Protein AF-A0A928GLT3-F1 (afdb_monomer_lite)

Radius of gyration: 13.82 Å; chains: 1; bounding box: 34×26×38 Å

pLDDT: mean 94.36, std 5.07, range [66.62, 98.5]

Secondary structure (DSSP, 8-state):
-HHHHHHHHGGGHHHHHHHHHHHHHH-SSHHHHHHHHHHHHHHHHHHHHHTTPPP-HHHHHHHHHHHHHHHHHHHHHHHHH-

Foldseek 3Di:
DVVVVVVCPVLVLVVLLVQLLVLLVPDQDQVSLQVVLQVVLVVSQVVSVVVVDDRDPSSSCSNNVNSNVSNVVVNVVVVVVD

Structure (mmCIF, N/CA/C/O backbone):
data_AF-A0A928GLT3-F1
#
_entry.id   AF-A0A928GLT3-F1
#
loop_
_atom_site.group_PDB
_atom_site.id
_atom_site.type_symbol
_atom_site.label_atom_id
_atom_site.label_alt_id
_atom_site.label_comp_id
_atom_site.label_asym_id
_atom_site.label_entity_id
_atom_site.label_seq_id
_atom_site.pdbx_PDB_ins_code
_atom_site.Cartn_x
_atom_site.Cartn_y
_atom_site.Cartn_z
_atom_site.occupancy
_atom_site.B_iso_or_equiv
_atom_site.auth_seq_id
_atom_site.auth_comp_id
_atom_site.auth_asym_id
_atom_site.auth_atom_id
_atom_site.pdbx_PDB_model_num
ATOM 1 N N . MET A 1 1 ? 0.486 -14.808 13.596 1.00 66.62 1 MET A N 1
ATOM 2 C CA . MET A 1 1 ? -0.425 -14.797 12.424 1.00 66.62 1 MET A CA 1
ATOM 3 C C . MET A 1 1 ? -1.769 -14.124 12.707 1.00 66.62 1 MET A C 1
ATOM 5 O O . MET A 1 1 ? -2.038 -13.117 12.070 1.00 66.62 1 MET A O 1
ATOM 9 N N . LYS A 1 2 ? -2.571 -14.575 13.691 1.00 86.19 2 LYS A N 1
ATOM 10 C CA . LYS A 1 2 ? -3.878 -13.948 14.019 1.00 86.19 2 LYS A CA 1
ATOM 11 C C . LYS A 1 2 ? -3.801 -12.430 14.267 1.00 86.19 2 LYS A C 1
ATOM 13 O O . LYS A 1 2 ? -4.652 -11.695 13.792 1.00 86.19 2 LYS A O 1
ATOM 18 N N . LYS A 1 3 ? -2.741 -11.959 14.938 1.00 91.06 3 LYS A N 1
ATOM 19 C CA . LYS A 1 3 ? -2.523 -10.530 15.230 1.00 91.06 3 LYS A CA 1
ATOM 20 C C . LYS A 1 3 ? -2.352 -9.665 13.972 1.00 91.06 3 LYS A C 1
ATOM 22 O O . LYS A 1 3 ? -2.979 -8.621 13.882 1.00 91.06 3 LYS A O 1
ATOM 27 N N . ILE A 1 4 ? -1.557 -10.122 12.999 1.00 89.94 4 ILE A N 1
ATOM 28 C CA . ILE A 1 4 ? -1.326 -9.398 11.733 1.00 89.94 4 ILE A CA 1
ATOM 29 C C . ILE A 1 4 ? -2.605 -9.385 10.897 1.00 89.94 4 ILE A C 1
ATOM 31 O O . ILE A 1 4 ? -2.988 -8.353 10.365 1.00 89.94 4 ILE A O 1
ATOM 35 N N . TRP A 1 5 ? -3.301 -10.520 10.824 1.00 91.75 5 TRP A N 1
ATOM 36 C CA . TRP A 1 5 ? -4.552 -10.606 10.077 1.00 91.75 5 TRP A CA 1
AT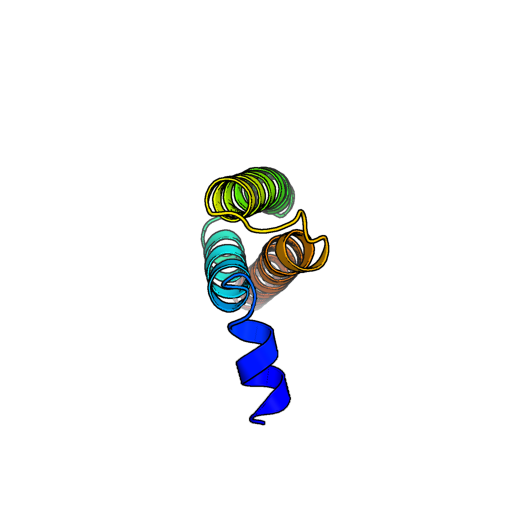OM 37 C C . TRP A 1 5 ? -5.656 -9.723 10.668 1.00 91.75 5 TRP A C 1
ATOM 39 O O . TRP A 1 5 ? -6.372 -9.059 9.930 1.00 91.75 5 TRP A O 1
ATOM 49 N N . ASN A 1 6 ? -5.764 -9.665 11.996 1.00 94.31 6 ASN A N 1
ATOM 50 C CA . ASN A 1 6 ? -6.693 -8.754 12.661 1.00 94.31 6 ASN A CA 1
ATOM 51 C C . ASN A 1 6 ? -6.322 -7.288 12.404 1.00 94.31 6 ASN A C 1
ATOM 53 O O . ASN A 1 6 ? -7.208 -6.489 12.129 1.00 94.31 6 ASN A O 1
ATOM 57 N N . TRP A 1 7 ? -5.028 -6.957 12.419 1.00 92.62 7 TRP A N 1
ATOM 58 C CA . TRP A 1 7 ? -4.547 -5.618 12.074 1.00 92.62 7 TRP A CA 1
ATOM 59 C C . TRP A 1 7 ? -4.856 -5.240 10.617 1.00 92.62 7 TRP A C 1
ATOM 61 O O . TRP A 1 7 ? -5.258 -4.116 10.367 1.00 92.62 7 TRP A O 1
ATOM 71 N N . LEU A 1 8 ? -4.757 -6.173 9.663 1.00 91.50 8 LEU A N 1
ATOM 72 C CA . LEU A 1 8 ? -5.136 -5.939 8.259 1.00 91.50 8 LEU A CA 1
ATOM 73 C C . LEU A 1 8 ? -6.652 -5.813 8.031 1.00 91.50 8 LEU A C 1
ATOM 75 O O . LEU A 1 8 ? -7.084 -5.283 7.009 1.00 91.50 8 LEU A O 1
ATOM 79 N N . LYS A 1 9 ? -7.470 -6.350 8.939 1.00 90.75 9 LYS A N 1
ATOM 80 C CA . LYS A 1 9 ? -8.933 -6.216 8.889 1.00 90.75 9 LYS A CA 1
ATOM 81 C C . LYS A 1 9 ? -9.427 -4.916 9.505 1.00 90.75 9 LYS A C 1
ATOM 83 O O . LYS A 1 9 ? -10.496 -4.445 9.133 1.00 90.75 9 LYS A O 1
ATOM 88 N N . GLU A 1 10 ? -8.676 -4.365 10.448 1.00 89.38 10 GLU A N 1
ATOM 89 C CA . GLU A 1 10 ? -8.932 -3.032 10.977 1.00 89.38 10 GLU A CA 1
ATOM 90 C C . GLU A 1 10 ? -8.850 -2.012 9.829 1.00 89.38 10 GLU A C 1
ATOM 92 O O . GLU A 1 10 ? -8.005 -2.154 8.946 1.00 89.38 10 GLU A O 1
ATOM 97 N N . SER A 1 11 ? -9.834 -1.104 9.791 1.00 83.62 11 SER A N 1
ATOM 98 C CA . SER A 1 11 ? -10.071 -0.108 8.727 1.00 83.62 11 SER A CA 1
ATOM 99 C C . SER A 1 11 ? -10.031 -0.628 7.280 1.00 83.62 11 SER A C 1
ATOM 101 O O . SER A 1 11 ? -9.880 0.142 6.347 1.00 83.62 11 SER A O 1
ATOM 103 N N . ASN A 1 12 ? -10.220 -1.935 7.051 1.00 91.12 12 ASN A N 1
ATOM 104 C CA . AS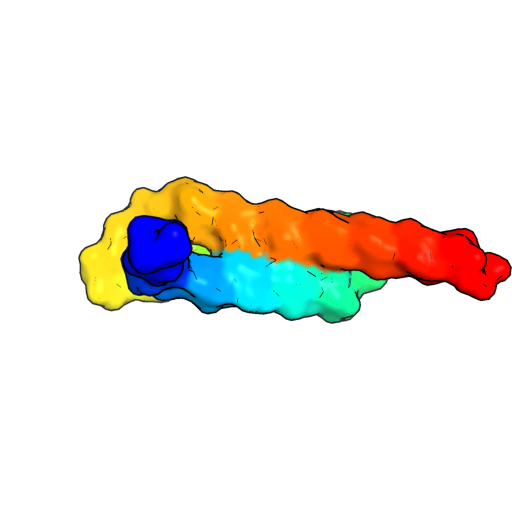N A 1 12 ? -10.074 -2.550 5.726 1.00 91.12 12 ASN A CA 1
ATOM 105 C C . ASN A 1 12 ? -8.673 -2.383 5.104 1.00 91.12 12 ASN A C 1
ATOM 107 O O . ASN A 1 12 ? -8.542 -2.420 3.880 1.00 91.12 12 ASN A O 1
ATOM 111 N N . ARG A 1 13 ? -7.610 -2.293 5.912 1.00 94.50 13 ARG A N 1
ATOM 112 C CA . ARG A 1 13 ? -6.203 -2.169 5.470 1.00 94.50 13 ARG A CA 1
ATOM 113 C C . ARG A 1 13 ? -5.765 -3.134 4.372 1.00 94.50 13 ARG A C 1
ATOM 115 O O . ARG A 1 13 ? -4.944 -2.791 3.523 1.00 94.50 13 ARG A O 1
ATOM 122 N N . TRP A 1 14 ? -6.311 -4.347 4.349 1.00 94.94 14 TRP A N 1
ATOM 123 C CA . TRP A 1 14 ? -6.054 -5.306 3.272 1.00 94.94 14 TRP A CA 1
ATOM 124 C C . TRP A 1 14 ? -6.476 -4.780 1.884 1.00 94.94 14 TRP A C 1
ATOM 126 O O . TRP A 1 14 ? -5.815 -5.096 0.896 1.00 94.94 14 TRP A O 1
ATOM 136 N N . GLN A 1 15 ? -7.534 -3.963 1.800 1.00 95.00 15 GLN A N 1
ATOM 137 C CA . GLN A 1 15 ? -7.981 -3.313 0.563 1.00 95.00 15 GLN A CA 1
ATOM 138 C C . GLN A 1 15 ? -6.996 -2.233 0.120 1.00 95.00 15 GLN A C 1
ATOM 140 O O . GLN A 1 15 ? -6.685 -2.166 -1.064 1.00 95.00 15 GLN A O 1
ATOM 145 N N . HIS A 1 16 ? -6.460 -1.442 1.056 1.00 96.62 16 HIS A N 1
ATOM 146 C CA . HIS A 1 16 ? -5.425 -0.439 0.773 1.00 96.62 16 HIS A CA 1
ATOM 147 C C . HIS A 1 16 ? -4.188 -1.092 0.157 1.00 96.62 16 HIS A C 1
ATOM 149 O O . HIS A 1 16 ? -3.714 -0.664 -0.895 1.00 96.62 16 HIS A O 1
ATOM 155 N N . LEU A 1 17 ? -3.741 -2.202 0.753 1.00 96.94 17 LEU A N 1
ATOM 156 C CA . LEU A 1 17 ? -2.615 -2.986 0.251 1.00 96.94 17 LEU A CA 1
ATOM 157 C C . LEU A 1 17 ? -2.873 -3.534 -1.162 1.00 96.94 17 LEU A C 1
ATOM 159 O O . LEU A 1 17 ? -2.019 -3.414 -2.041 1.00 96.94 17 LEU A O 1
ATOM 163 N N . LEU A 1 18 ? -4.052 -4.125 -1.388 1.00 97.75 18 LEU A N 1
ATOM 164 C CA . LEU A 1 18 ? -4.430 -4.697 -2.682 1.00 97.75 18 LEU A CA 1
ATOM 165 C C . LEU A 1 18 ? -4.539 -3.624 -3.771 1.00 97.75 18 LEU A C 1
ATOM 167 O O . LEU A 1 18 ? -4.017 -3.804 -4.869 1.00 97.75 18 LEU A O 1
ATOM 171 N N . ILE A 1 19 ? -5.188 -2.500 -3.471 1.00 97.81 19 ILE A N 1
ATOM 172 C CA . ILE A 1 19 ? -5.362 -1.400 -4.423 1.00 97.81 19 ILE A CA 1
ATOM 173 C C . ILE A 1 19 ? -4.013 -0.757 -4.741 1.00 97.81 19 ILE A C 1
ATOM 175 O O . ILE A 1 19 ? -3.712 -0.538 -5.914 1.00 97.81 19 ILE A O 1
ATOM 179 N N . GLY A 1 20 ? -3.164 -0.538 -3.734 1.00 98.00 20 GLY A N 1
ATOM 180 C CA . GLY A 1 20 ? -1.787 -0.093 -3.940 1.00 98.00 20 GLY A CA 1
ATOM 181 C C . GLY A 1 20 ? -1.032 -1.017 -4.894 1.00 98.00 20 GLY A C 1
ATOM 182 O O . GLY A 1 20 ? -0.445 -0.564 -5.876 1.00 98.00 20 GLY A O 1
ATOM 183 N N . ALA A 1 21 ? -1.122 -2.330 -4.674 1.00 98.12 21 ALA A N 1
ATOM 184 C CA . ALA A 1 21 ? -0.488 -3.313 -5.542 1.00 98.12 21 ALA A CA 1
ATOM 185 C C . ALA A 1 21 ? -0.980 -3.238 -7.002 1.00 98.12 21 ALA A C 1
ATOM 187 O O . ALA A 1 21 ? -0.172 -3.273 -7.931 1.00 98.12 21 ALA A O 1
ATOM 188 N N . MET A 1 22 ? -2.290 -3.080 -7.213 1.00 98.31 22 MET A N 1
ATOM 189 C CA . MET A 1 22 ? -2.873 -2.920 -8.551 1.00 98.31 22 MET A CA 1
ATOM 190 C C . MET A 1 22 ? -2.368 -1.655 -9.255 1.00 98.31 22 MET A C 1
ATOM 192 O O . MET A 1 22 ? -2.001 -1.724 -10.427 1.00 98.31 22 MET A O 1
ATOM 196 N N . ILE A 1 23 ? -2.285 -0.520 -8.552 1.00 98.25 23 ILE A N 1
ATOM 197 C CA . ILE A 1 23 ? -1.745 0.731 -9.114 1.00 98.25 23 ILE A CA 1
ATOM 198 C C . ILE A 1 23 ? -0.307 0.519 -9.601 1.00 98.25 23 ILE A C 1
ATOM 200 O O . ILE A 1 23 ? 0.029 0.924 -10.713 1.00 98.25 23 ILE A O 1
ATOM 204 N N . GLY A 1 24 ? 0.526 -0.170 -8.817 1.00 97.88 24 GLY A N 1
ATOM 205 C CA . GLY A 1 24 ? 1.913 -0.451 -9.195 1.00 97.88 24 GLY A CA 1
ATOM 206 C C . GLY A 1 24 ? 2.058 -1.255 -10.494 1.00 97.88 24 GLY A C 1
ATOM 207 O O . GLY A 1 24 ? 3.009 -1.037 -11.248 1.00 97.88 24 GLY A O 1
ATOM 208 N N . LEU A 1 25 ? 1.106 -2.145 -10.792 1.00 97.38 25 LEU A N 1
ATOM 209 C CA . LEU A 1 25 ? 1.088 -2.926 -12.034 1.00 97.38 25 LEU A CA 1
ATOM 210 C C . LEU A 1 25 ? 0.622 -2.104 -13.244 1.00 97.38 25 LEU A C 1
ATOM 212 O O . LEU A 1 25 ? 1.182 -2.260 -14.330 1.00 97.38 25 LEU A O 1
ATOM 216 N N . LEU A 1 26 ? -0.369 -1.228 -13.060 1.00 96.62 26 LEU A N 1
ATOM 217 C CA . LEU A 1 26 ? -1.084 -0.548 -14.149 1.00 96.62 26 LEU A CA 1
ATOM 218 C C . LEU A 1 26 ? -0.307 0.590 -14.828 1.00 96.62 26 LEU A C 1
ATOM 220 O O . LEU A 1 26 ? -0.592 0.906 -15.977 1.00 96.62 26 LEU A O 1
ATOM 224 N N . PHE A 1 27 ? 0.650 1.219 -14.145 1.00 94.50 27 PHE A N 1
ATOM 225 C CA . PHE A 1 27 ? 1.368 2.392 -14.665 1.00 94.50 27 PHE A CA 1
ATOM 226 C C . PHE A 1 27 ? 2.784 2.045 -15.113 1.00 94.50 27 PHE A C 1
ATOM 228 O O . PHE A 1 27 ? 3.471 1.316 -14.416 1.00 94.50 27 PHE A O 1
ATOM 235 N N . ASP A 1 28 ? 3.291 2.597 -16.214 1.00 93.56 28 ASP A N 1
ATOM 236 C CA . ASP A 1 28 ? 4.648 2.285 -16.718 1.00 93.56 28 ASP A CA 1
ATOM 237 C C . ASP A 1 28 ? 5.729 3.280 -16.283 1.00 93.56 28 ASP A C 1
ATOM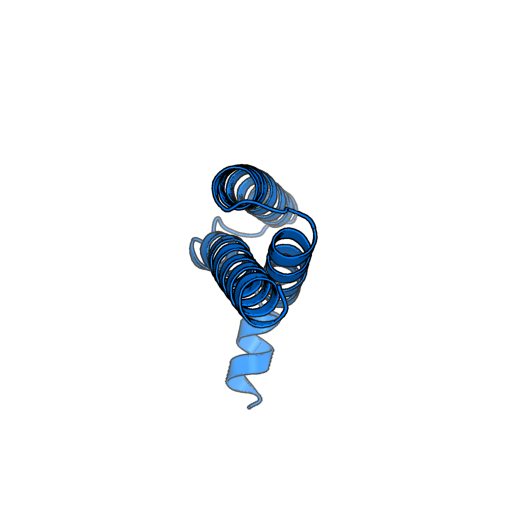 239 O O . ASP A 1 28 ? 6.836 3.290 -16.811 1.00 93.56 28 ASP A O 1
ATOM 243 N N . ASN A 1 29 ? 5.427 4.143 -15.313 1.00 95.06 29 ASN A N 1
ATOM 244 C CA . ASN A 1 29 ? 6.409 5.056 -14.744 1.00 95.06 29 ASN A CA 1
ATOM 245 C C . ASN A 1 29 ? 6.095 5.397 -13.281 1.00 95.06 29 ASN A C 1
ATOM 247 O O . ASN A 1 29 ? 4.943 5.358 -12.834 1.00 95.06 29 ASN A O 1
ATOM 251 N N . LEU A 1 30 ? 7.139 5.791 -12.548 1.00 95.81 30 LEU A N 1
ATOM 252 C CA . LEU A 1 30 ? 7.049 6.108 -11.123 1.00 95.81 30 LEU A CA 1
ATOM 253 C C . LEU A 1 30 ? 6.249 7.384 -10.836 1.00 95.81 30 LEU A C 1
ATOM 255 O O . LEU A 1 30 ? 5.588 7.457 -9.802 1.00 95.81 30 LEU A O 1
ATOM 259 N N . ILE A 1 31 ? 6.263 8.377 -11.731 1.00 97.06 31 ILE A N 1
ATOM 260 C CA . ILE A 1 31 ? 5.559 9.654 -11.522 1.00 97.06 31 ILE A CA 1
ATOM 261 C C . ILE A 1 31 ? 4.041 9.432 -11.536 1.00 97.06 31 ILE A C 1
ATOM 263 O O . ILE A 1 31 ? 3.349 9.808 -10.590 1.00 97.06 31 ILE A O 1
ATOM 267 N N . GLY A 1 32 ? 3.531 8.762 -12.570 1.00 97.56 32 GLY A N 1
ATOM 268 C CA . GLY A 1 32 ? 2.122 8.400 -12.709 1.00 97.56 32 GLY A CA 1
ATOM 269 C C . GLY A 1 32 ? 1.661 7.482 -11.582 1.00 97.56 32 GLY A C 1
ATOM 270 O O . GLY A 1 32 ? 0.625 7.743 -10.973 1.00 97.56 32 GLY A O 1
ATOM 271 N N . THR A 1 33 ? 2.482 6.486 -11.228 1.00 98.12 33 THR A N 1
ATOM 272 C CA . THR A 1 33 ? 2.236 5.620 -10.065 1.00 98.12 33 THR A CA 1
ATOM 273 C C . THR A 1 33 ? 2.103 6.438 -8.782 1.00 98.12 33 THR A C 1
ATOM 275 O O . THR A 1 33 ? 1.151 6.240 -8.036 1.00 98.12 33 THR A O 1
ATOM 278 N N . SER A 1 34 ? 3.011 7.387 -8.534 1.00 97.69 34 SER A N 1
ATOM 279 C CA . SER A 1 34 ? 3.022 8.197 -7.308 1.00 97.69 34 SER A CA 1
ATOM 280 C C . SER A 1 34 ? 1.785 9.083 -7.196 1.00 97.69 34 SER A C 1
ATOM 282 O O . SER A 1 34 ? 1.117 9.085 -6.164 1.00 97.69 34 SER A O 1
ATOM 284 N N . ILE A 1 35 ? 1.453 9.819 -8.260 1.00 98.06 35 ILE A N 1
ATOM 285 C CA . ILE A 1 35 ? 0.292 10.719 -8.275 1.00 98.06 35 ILE A CA 1
ATOM 286 C C . ILE A 1 35 ? -0.999 9.913 -8.112 1.00 98.06 35 ILE A C 1
ATOM 288 O O . ILE A 1 35 ? -1.835 10.257 -7.276 1.00 98.06 35 ILE A O 1
ATOM 292 N N . CYS A 1 36 ? -1.147 8.815 -8.860 1.00 98.12 36 CYS A N 1
ATOM 293 C CA . CYS A 1 36 ? -2.325 7.959 -8.762 1.00 98.12 36 CYS A CA 1
ATOM 294 C C . CYS A 1 36 ? -2.444 7.331 -7.368 1.00 98.12 36 CYS A C 1
ATOM 296 O O . CYS A 1 36 ? -3.507 7.411 -6.757 1.00 98.12 36 CYS A O 1
ATOM 298 N N . ALA A 1 37 ? -1.351 6.789 -6.825 1.00 98.12 37 ALA A N 1
ATOM 299 C CA . ALA A 1 37 ? -1.340 6.206 -5.491 1.00 98.12 37 ALA A CA 1
ATOM 300 C C . ALA A 1 37 ? -1.720 7.228 -4.416 1.00 98.12 37 ALA A C 1
ATOM 302 O O . ALA A 1 37 ? -2.545 6.908 -3.572 1.00 98.12 37 ALA A O 1
ATOM 303 N N . MET A 1 38 ? -1.206 8.463 -4.463 1.00 97.81 38 MET A N 1
ATOM 304 C CA . MET A 1 38 ? -1.581 9.509 -3.500 1.00 97.81 38 MET A CA 1
ATOM 305 C C . MET A 1 38 ? -3.066 9.885 -3.582 1.00 97.81 38 MET A C 1
ATOM 307 O O . MET A 1 38 ? -3.727 10.003 -2.547 1.00 97.81 38 MET A O 1
ATOM 311 N N . LEU A 1 39 ? -3.605 10.055 -4.794 1.00 98.00 39 LEU A N 1
ATOM 312 C CA . LEU A 1 39 ? -5.015 10.400 -4.996 1.00 98.00 39 LEU A CA 1
ATOM 313 C C . LEU A 1 39 ? -5.941 9.268 -4.543 1.00 98.00 39 LEU A C 1
ATOM 315 O O . LEU A 1 39 ? -6.892 9.512 -3.803 1.00 98.00 39 LEU A O 1
ATOM 319 N N . VAL A 1 40 ? -5.647 8.030 -4.946 1.00 97.75 40 VAL A N 1
ATOM 320 C CA . VAL A 1 40 ? -6.453 6.857 -4.586 1.00 97.75 40 VAL A CA 1
ATOM 321 C C . VAL A 1 40 ? -6.343 6.557 -3.095 1.00 97.75 40 VAL A C 1
ATOM 323 O O . VAL A 1 40 ? -7.365 6.307 -2.466 1.00 97.75 40 VAL A O 1
ATOM 326 N N . ALA A 1 41 ? -5.151 6.652 -2.503 1.00 97.12 41 ALA A N 1
ATOM 327 C CA . ALA A 1 41 ? -4.964 6.496 -1.062 1.00 97.12 41 ALA A CA 1
ATOM 328 C C . ALA A 1 41 ? -5.807 7.513 -0.282 1.00 97.12 41 ALA A C 1
ATOM 330 O O . ALA A 1 41 ? -6.522 7.140 0.642 1.00 97.12 41 ALA A O 1
ATOM 331 N N . SER A 1 42 ? -5.788 8.781 -0.704 1.00 96.44 42 SER A N 1
ATOM 332 C CA . SER A 1 42 ? -6.593 9.840 -0.082 1.00 96.44 42 SER A CA 1
ATOM 333 C C . SER A 1 42 ? -8.097 9.600 -0.250 1.00 96.44 42 SER A C 1
ATOM 335 O O . SER A 1 42 ? -8.869 9.874 0.665 1.00 96.44 42 SER A O 1
ATOM 337 N N . ALA A 1 43 ? -8.527 9.074 -1.402 1.00 96.94 43 ALA A N 1
ATOM 338 C CA . ALA A 1 43 ? -9.926 8.739 -1.660 1.00 96.94 43 ALA A CA 1
ATOM 339 C C . ALA A 1 43 ? -10.406 7.536 -0.832 1.00 96.94 43 ALA A C 1
ATOM 341 O O . ALA A 1 43 ? -11.526 7.558 -0.321 1.00 96.94 43 ALA A O 1
ATOM 342 N N . LEU A 1 44 ? -9.568 6.506 -0.670 1.00 95.75 44 LEU A N 1
ATOM 343 C CA . LEU A 1 44 ? -9.859 5.366 0.202 1.00 95.75 44 LEU A CA 1
ATOM 344 C C . LEU A 1 44 ? -9.951 5.808 1.659 1.00 95.75 44 LEU A C 1
ATOM 346 O O . LEU A 1 44 ? -10.933 5.494 2.319 1.00 95.75 44 LEU A O 1
ATOM 350 N N . GLU A 1 45 ? -9.008 6.630 2.107 1.00 94.81 45 GLU A N 1
ATOM 351 C CA . GLU A 1 45 ? -9.016 7.170 3.462 1.00 94.81 45 GLU A CA 1
ATOM 352 C C . GLU A 1 45 ? -10.252 8.036 3.735 1.00 94.81 45 GLU A C 1
ATOM 354 O O . GLU A 1 45 ? -10.913 7.934 4.770 1.00 94.81 45 GLU A O 1
ATOM 359 N N . TYR A 1 46 ? -10.625 8.872 2.764 1.00 95.25 46 TYR A N 1
ATOM 360 C CA . TYR A 1 46 ? -11.861 9.637 2.833 1.00 95.25 46 TYR A CA 1
ATOM 361 C C . TYR A 1 46 ? -13.086 8.717 2.922 1.00 95.25 46 TYR A C 1
ATOM 363 O O . TYR A 1 46 ? -13.953 8.940 3.767 1.00 95.25 46 TYR A O 1
ATOM 371 N N . LYS A 1 47 ? -13.142 7.656 2.106 1.00 94.06 47 LYS A N 1
ATOM 372 C CA . LYS A 1 47 ? -14.198 6.636 2.162 1.00 94.06 47 LYS A CA 1
ATOM 373 C C . LYS A 1 47 ? -14.263 6.022 3.563 1.00 94.06 47 LYS A C 1
ATOM 375 O O . LYS A 1 47 ? -15.331 6.066 4.169 1.00 94.06 47 LYS A O 1
ATOM 380 N N . ASP A 1 48 ? -13.163 5.527 4.122 1.00 92.88 48 ASP A N 1
ATOM 381 C CA . ASP A 1 48 ? -13.168 4.903 5.453 1.00 92.88 48 ASP A CA 1
ATOM 382 C C . ASP A 1 48 ? -13.603 5.887 6.551 1.00 92.88 48 ASP A C 1
ATOM 384 O O . ASP A 1 48 ? -14.431 5.539 7.399 1.00 92.88 48 ASP A O 1
ATOM 388 N N . LYS A 1 49 ? -13.201 7.161 6.458 1.00 93.12 49 LYS A N 1
ATOM 389 C CA . LYS A 1 49 ? -13.710 8.232 7.329 1.00 93.12 49 LYS A CA 1
ATOM 390 C C . LYS A 1 49 ? -15.227 8.433 7.219 1.00 93.12 49 LYS A C 1
ATOM 392 O O . LYS A 1 49 ? -15.890 8.624 8.238 1.00 93.12 49 LYS A O 1
ATOM 397 N N . THR A 1 50 ? -15.806 8.381 6.017 1.00 94.94 50 THR A N 1
ATOM 398 C CA . THR A 1 50 ? -17.267 8.534 5.833 1.00 94.94 50 THR A CA 1
ATOM 399 C C . THR A 1 50 ? -18.082 7.368 6.401 1.00 94.94 50 THR A C 1
ATOM 401 O O . THR A 1 50 ? -19.229 7.573 6.789 1.00 94.94 50 THR A O 1
ATOM 404 N N . TYR A 1 51 ? -17.488 6.178 6.538 1.00 91.50 51 TYR A N 1
ATOM 405 C CA . TYR A 1 51 ? -18.111 5.013 7.183 1.00 91.50 51 TYR A CA 1
ATOM 406 C C . TYR A 1 51 ? -17.871 4.955 8.704 1.00 91.50 51 TYR A C 1
ATOM 408 O O . TYR A 1 51 ? -18.118 3.930 9.338 1.00 91.50 51 TYR A O 1
ATOM 416 N N . GLY A 1 52 ? -17.414 6.058 9.309 1.00 90.44 52 GLY A N 1
ATOM 417 C CA . GLY A 1 52 ? -17.187 6.176 10.753 1.00 90.44 52 GLY A CA 1
ATOM 418 C C . GLY A 1 52 ? -15.773 5.799 11.204 1.00 90.44 52 GLY A C 1
ATOM 419 O O . GLY A 1 52 ? -15.510 5.760 12.408 1.00 90.44 52 GLY A O 1
ATOM 420 N N . GLY A 1 53 ? -14.861 5.542 10.263 1.00 87.62 53 GLY A N 1
ATOM 421 C CA . GLY A 1 53 ? -13.434 5.391 10.524 1.00 87.62 53 GLY A CA 1
ATOM 422 C C . GLY A 1 53 ? -12.773 6.704 10.956 1.00 87.62 53 GLY A C 1
ATOM 423 O O . GLY A 1 53 ? -13.304 7.803 10.775 1.00 87.62 53 GLY A O 1
ATOM 424 N N . LYS A 1 54 ? -11.586 6.594 11.552 1.00 89.75 54 LYS A N 1
ATOM 425 C CA . LYS A 1 54 ? -10.716 7.742 11.843 1.00 89.75 54 LYS A CA 1
ATOM 426 C C . LYS A 1 54 ? -9.666 7.841 10.754 1.00 89.75 54 LYS A C 1
ATOM 428 O O . LYS A 1 54 ? -9.299 6.819 10.199 1.00 89.75 54 LYS A O 1
ATOM 433 N N . TRP A 1 55 ? -9.165 9.056 10.535 1.00 89.88 55 TRP A N 1
ATOM 434 C CA . TRP A 1 55 ? -8.046 9.255 9.624 1.00 89.88 55 TRP A CA 1
ATOM 435 C C . TRP A 1 55 ? -6.816 8.467 10.104 1.00 89.88 55 TRP A C 1
ATOM 437 O O . TRP A 1 55 ? -6.300 8.762 11.188 1.00 89.88 55 TRP A O 1
ATOM 447 N N . ASP A 1 56 ? -6.358 7.498 9.319 1.00 90.56 56 ASP A N 1
ATOM 448 C CA . ASP A 1 56 ? -5.233 6.613 9.596 1.00 90.56 56 ASP A CA 1
ATOM 449 C C . ASP A 1 56 ? -4.103 6.826 8.574 1.00 90.56 56 ASP A C 1
ATOM 451 O O . ASP A 1 56 ? -4.220 6.606 7.371 1.00 90.56 56 ASP A O 1
ATOM 455 N N . LEU A 1 57 ? -2.940 7.251 9.066 1.00 92.88 57 LEU A N 1
ATOM 456 C CA . LEU A 1 57 ? -1.757 7.395 8.217 1.00 92.88 57 LEU A CA 1
ATOM 457 C C . LEU A 1 57 ? -1.249 6.037 7.710 1.00 92.88 57 LEU A C 1
ATOM 459 O O . LEU A 1 57 ? -0.609 5.977 6.655 1.00 92.88 57 LEU A O 1
ATOM 463 N N . TRP A 1 58 ? -1.537 4.943 8.420 1.00 94.31 58 TRP A N 1
ATOM 464 C CA . TRP A 1 58 ? -1.172 3.605 7.968 1.00 94.31 58 TRP A CA 1
ATOM 465 C C . TRP A 1 58 ? -1.900 3.223 6.688 1.00 94.31 58 TRP A C 1
ATOM 467 O O . TRP A 1 58 ? -1.275 2.659 5.796 1.00 94.31 58 TRP A O 1
ATOM 477 N N . ASP A 1 59 ? -3.155 3.613 6.536 1.00 92.31 59 ASP A N 1
ATOM 478 C CA . ASP A 1 59 ? -3.994 3.295 5.381 1.00 92.31 59 ASP A CA 1
ATOM 479 C C . ASP A 1 59 ? -3.492 4.010 4.108 1.00 92.31 59 ASP A C 1
ATOM 481 O O . ASP A 1 59 ? -3.412 3.418 3.020 1.00 92.31 59 ASP A O 1
ATOM 485 N N . LEU A 1 60 ? -3.006 5.249 4.257 1.00 94.88 60 LEU A N 1
ATOM 486 C CA . LEU A 1 60 ? -2.282 5.966 3.201 1.00 94.88 60 LEU A CA 1
ATOM 487 C C . LEU A 1 60 ? -0.990 5.241 2.804 1.00 94.88 60 LEU A C 1
ATOM 489 O O . LEU A 1 60 ? -0.759 4.961 1.623 1.00 94.88 60 LEU A O 1
ATOM 493 N N . THR A 1 61 ? -0.141 4.916 3.784 1.00 96.12 61 THR A N 1
ATOM 494 C CA . THR A 1 61 ? 1.154 4.265 3.511 1.00 96.12 61 THR A CA 1
ATOM 495 C C . THR A 1 61 ? 0.985 2.872 2.911 1.00 96.12 61 THR A C 1
ATOM 497 O O . THR A 1 61 ? 1.723 2.511 1.994 1.00 96.12 61 THR A O 1
ATOM 500 N N . LEU A 1 62 ? -0.031 2.123 3.345 1.00 96.31 62 LEU A N 1
ATOM 501 C CA . LEU A 1 62 ? -0.380 0.805 2.822 1.00 96.31 62 LEU A CA 1
ATOM 502 C C . LEU A 1 62 ? -0.896 0.845 1.388 1.00 96.31 62 LEU A C 1
ATOM 504 O O . LEU A 1 62 ? -0.878 -0.187 0.734 1.00 96.31 62 LEU A O 1
ATOM 508 N N . THR A 1 63 ? -1.303 2.002 0.874 1.00 97.81 63 THR A N 1
ATOM 509 C CA . THR A 1 63 ? -1.635 2.153 -0.549 1.00 97.81 63 THR A CA 1
ATOM 510 C C . THR A 1 63 ? -0.414 2.607 -1.352 1.00 97.81 63 THR A C 1
ATOM 512 O O . THR A 1 63 ? -0.114 2.052 -2.408 1.00 97.81 63 THR A O 1
ATOM 515 N N . ILE A 1 64 ? 0.332 3.595 -0.846 1.00 98.38 64 ILE A N 1
ATOM 516 C CA . ILE A 1 64 ? 1.445 4.220 -1.578 1.00 98.38 64 ILE A CA 1
ATOM 517 C C . ILE A 1 64 ? 2.656 3.288 -1.680 1.00 98.38 64 ILE A C 1
ATOM 519 O O . ILE A 1 64 ? 3.217 3.123 -2.762 1.00 98.38 64 ILE A O 1
ATOM 523 N N . VAL A 1 65 ? 3.065 2.657 -0.577 1.00 98.25 65 VAL A N 1
ATOM 524 C CA . VAL A 1 65 ? 4.291 1.844 -0.547 1.00 98.25 65 VAL A CA 1
ATOM 525 C C . VAL A 1 65 ? 4.193 0.636 -1.485 1.00 98.25 65 VAL A C 1
ATOM 527 O O . VAL A 1 65 ? 5.098 0.475 -2.306 1.00 98.25 65 VAL A O 1
ATOM 530 N N . PRO A 1 66 ? 3.122 -0.186 -1.465 1.00 98.12 66 PRO A N 1
ATOM 531 C CA . PRO A 1 66 ? 3.012 -1.301 -2.403 1.00 98.12 66 PRO A CA 1
ATOM 532 C C . PRO A 1 66 ? 2.962 -0.854 -3.861 1.00 98.12 66 PRO A C 1
ATOM 534 O O . PRO A 1 66 ? 3.564 -1.517 -4.700 1.00 98.12 66 PRO A O 1
ATOM 537 N N . ALA A 1 67 ? 2.314 0.278 -4.164 1.00 98.50 67 ALA A N 1
ATOM 538 C CA . ALA A 1 67 ? 2.282 0.814 -5.523 1.00 98.50 67 ALA A CA 1
ATOM 539 C C . ALA A 1 67 ? 3.694 1.100 -6.042 1.00 98.50 67 ALA A C 1
ATOM 541 O O . ALA A 1 67 ? 4.068 0.638 -7.119 1.00 98.50 67 ALA A O 1
ATOM 542 N N . LEU A 1 68 ? 4.511 1.795 -5.247 1.00 98.44 68 LEU A N 1
ATOM 543 C CA . LEU A 1 68 ? 5.885 2.130 -5.621 1.00 98.44 68 LEU A CA 1
ATOM 544 C C . LEU A 1 68 ? 6.792 0.899 -5.688 1.00 98.44 68 LEU A C 1
ATOM 546 O O . LEU A 1 68 ? 7.580 0.776 -6.626 1.00 98.44 68 LEU A O 1
ATOM 550 N N . VAL A 1 69 ? 6.675 -0.022 -4.728 1.00 98.44 69 VAL A N 1
ATOM 551 C CA . VAL A 1 69 ? 7.473 -1.256 -4.698 1.00 98.44 69 VAL A CA 1
ATOM 552 C C . VAL A 1 69 ? 7.165 -2.122 -5.914 1.00 98.44 69 VAL A C 1
ATOM 554 O O . VAL A 1 69 ? 8.086 -2.520 -6.623 1.00 98.44 69 VAL A O 1
ATOM 557 N N . ILE A 1 70 ? 5.887 -2.378 -6.202 1.00 98.38 70 ILE A N 1
ATOM 558 C CA . ILE A 1 70 ? 5.499 -3.210 -7.345 1.00 98.38 70 ILE A CA 1
ATOM 559 C C . ILE A 1 70 ? 5.878 -2.544 -8.662 1.00 98.38 70 ILE A C 1
ATOM 561 O O . ILE A 1 70 ? 6.397 -3.224 -9.545 1.00 98.38 70 ILE A O 1
ATOM 565 N N . ASN A 1 71 ? 5.687 -1.230 -8.792 1.00 98.19 71 ASN A N 1
ATOM 566 C CA . ASN A 1 71 ? 6.090 -0.531 -10.004 1.00 98.19 71 ASN A CA 1
ATOM 567 C C . ASN A 1 71 ? 7.601 -0.614 -10.232 1.00 98.19 71 ASN A C 1
ATOM 569 O O . ASN A 1 71 ? 8.041 -0.944 -11.329 1.00 98.19 71 ASN A O 1
ATOM 573 N N . SER A 1 72 ? 8.390 -0.398 -9.178 1.00 97.69 72 SER A N 1
ATOM 574 C CA . SER A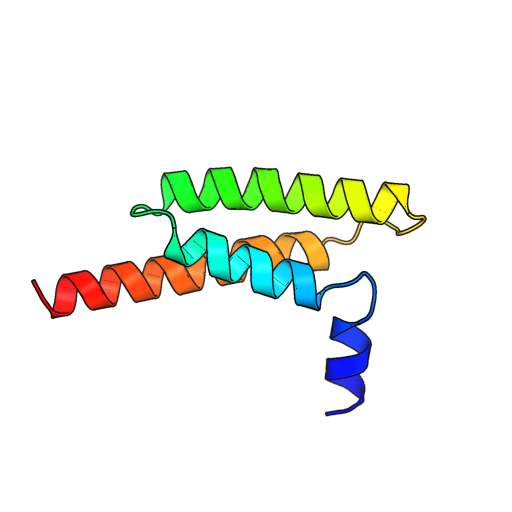 1 72 ? 9.850 -0.494 -9.243 1.00 97.69 72 SER A CA 1
ATOM 575 C C . SER A 1 72 ? 10.299 -1.900 -9.641 1.00 97.69 72 SER A C 1
ATOM 577 O O . SER A 1 72 ? 11.123 -2.047 -10.538 1.00 97.69 72 SER A O 1
ATOM 579 N N . LEU A 1 73 ? 9.722 -2.941 -9.033 1.0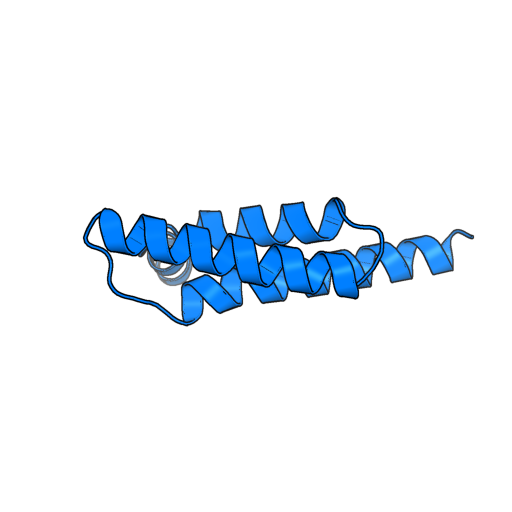0 97.25 73 LEU A N 1
ATOM 580 C CA . LEU A 1 73 ? 10.014 -4.333 -9.386 1.00 97.25 73 LEU A CA 1
ATOM 581 C C . LEU A 1 73 ? 9.615 -4.655 -10.830 1.00 97.25 73 LEU A C 1
ATOM 583 O O . LEU A 1 73 ? 10.379 -5.311 -11.534 1.00 97.25 73 LEU A O 1
ATOM 587 N N . LYS A 1 74 ? 8.457 -4.165 -11.292 1.00 96.38 74 LYS A N 1
ATOM 588 C CA . LYS A 1 74 ? 8.016 -4.309 -12.684 1.00 96.38 74 LYS A CA 1
ATOM 589 C C . LYS A 1 74 ? 9.021 -3.677 -13.645 1.00 96.38 74 LYS A C 1
ATOM 591 O O . LYS A 1 74 ? 9.431 -4.322 -14.602 1.00 96.38 74 LYS A O 1
ATOM 596 N N . LEU A 1 75 ? 9.432 -2.437 -13.385 1.00 96.00 75 LEU A N 1
ATOM 597 C CA . LEU A 1 75 ? 10.389 -1.717 -14.227 1.00 96.00 75 LEU A CA 1
ATOM 598 C C . LEU A 1 75 ? 11.755 -2.412 -14.251 1.00 96.00 75 LEU A C 1
ATOM 600 O O . LEU A 1 75 ? 12.329 -2.577 -15.322 1.00 96.00 75 LEU A O 1
ATOM 604 N N . LEU A 1 76 ? 12.244 -2.888 -13.103 1.00 95.69 76 LEU A N 1
ATOM 605 C CA . LEU A 1 76 ? 13.482 -3.670 -13.028 1.00 95.69 76 LEU A CA 1
ATOM 606 C C . LEU A 1 76 ? 13.387 -4.985 -13.813 1.00 95.69 76 LEU A C 1
ATOM 608 O O . LEU A 1 76 ? 14.332 -5.346 -14.507 1.00 95.69 76 LEU A O 1
ATOM 612 N N . ALA A 1 77 ? 12.251 -5.683 -13.742 1.00 95.19 77 ALA A N 1
ATOM 613 C CA . ALA A 1 77 ? 12.028 -6.899 -14.519 1.00 95.19 77 ALA A CA 1
ATOM 614 C C . ALA A 1 77 ? 12.006 -6.617 -16.029 1.00 95.19 77 ALA A C 1
ATOM 616 O O . ALA A 1 77 ? 12.594 -7.373 -16.796 1.00 95.19 77 ALA A O 1
ATOM 617 N N . LEU A 1 78 ? 11.384 -5.514 -16.458 1.00 93.06 78 LEU A N 1
ATOM 618 C CA . LEU A 1 78 ? 11.378 -5.096 -17.863 1.00 93.06 78 LEU A CA 1
ATOM 619 C C . LEU A 1 78 ? 12.787 -4.751 -18.366 1.00 93.06 78 LEU A C 1
ATOM 621 O O . LEU A 1 78 ? 13.146 -5.170 -19.460 1.00 93.06 78 LEU A O 1
ATOM 625 N N . LEU A 1 79 ? 13.600 -4.064 -17.555 1.00 92.81 79 LEU A N 1
ATOM 626 C CA . LEU A 1 79 ? 15.006 -3.767 -17.872 1.00 92.81 79 LEU A CA 1
ATOM 627 C C . LEU A 1 79 ? 15.888 -5.019 -17.958 1.00 92.81 79 LEU A C 1
ATOM 62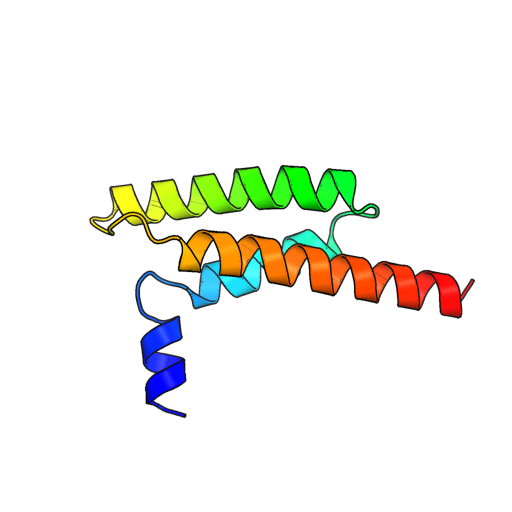9 O O . LEU A 1 79 ? 16.927 -4.990 -18.602 1.00 92.81 79 LEU A O 1
ATOM 633 N N . TRP A 1 80 ? 15.516 -6.100 -17.274 1.00 93.00 80 TRP A N 1
ATOM 634 C CA . TRP A 1 80 ? 16.270 -7.352 -17.311 1.00 93.00 80 TRP A CA 1
ATOM 635 C C . TRP A 1 80 ? 15.942 -8.212 -18.540 1.00 93.00 80 TRP A C 1
ATOM 637 O O . TRP A 1 80 ? 16.761 -9.034 -18.945 1.00 93.00 80 TRP A O 1
ATOM 647 N N . ILE A 1 81 ? 14.750 -8.038 -19.119 1.00 91.31 81 ILE A N 1
ATOM 648 C CA . ILE A 1 81 ? 14.261 -8.828 -20.261 1.00 91.31 81 ILE A CA 1
ATOM 649 C C . ILE A 1 81 ? 14.503 -8.114 -21.604 1.00 91.31 81 ILE A C 1
ATOM 651 O O . ILE A 1 81 ? 14.552 -8.789 -22.632 1.00 91.31 81 ILE A O 1
ATOM 655 N N . GLY A 1 82 ? 14.620 -6.780 -21.608 1.00 72.81 82 GLY A N 1
ATOM 656 C CA . GLY A 1 82 ? 14.866 -5.966 -22.807 1.00 72.81 82 GLY A CA 1
ATOM 657 C C . GLY A 1 82 ? 16.337 -5.673 -23.039 1.00 72.81 82 GLY A C 1
ATOM 658 O O . GLY A 1 82 ? 16.917 -6.301 -23.951 1.00 72.81 82 GLY A O 1
#

Sequence (82 aa):
MKKIWNWLKESNRWQHLLIGAMIGLLFDNLIGTSICAMLVASALEYKDKTYGGKWDLWDLTLTIVPALVINSLKLLALLWIG